Protein AF-A0A377BDL5-F1 (afdb_monomer)

Foldseek 3Di:
DVVLLVVLLVVLVVQVDAQRDDAAEDEADPVCPVVSQVVLVVLVVCQVPFADPDPPDDIRHNVRRYPDGYHYDHLVVDPVSVVVVVVVVVVVCVVVVHDPDDPPDPPPPPDPPCVVVVVVVVVVVVVPD

Mean predicted aligned error: 12.11 Å

Organism: Escherichia coli (NCBI:txid562)

Structure (mmCIF, N/CA/C/O backbone):
data_AF-A0A377BDL5-F1
#
_entry.id   AF-A0A377BDL5-F1
#
loop_
_atom_site.group_PDB
_atom_site.id
_atom_site.type_symbol
_atom_site.label_atom_id
_atom_site.label_alt_id
_atom_site.label_comp_id
_atom_site.label_asym_id
_atom_site.label_entity_id
_atom_site.label_seq_id
_atom_site.pdbx_PDB_ins_code
_atom_site.Cartn_x
_atom_site.Cartn_y
_atom_site.Cartn_z
_atom_site.occupancy
_atom_site.B_iso_o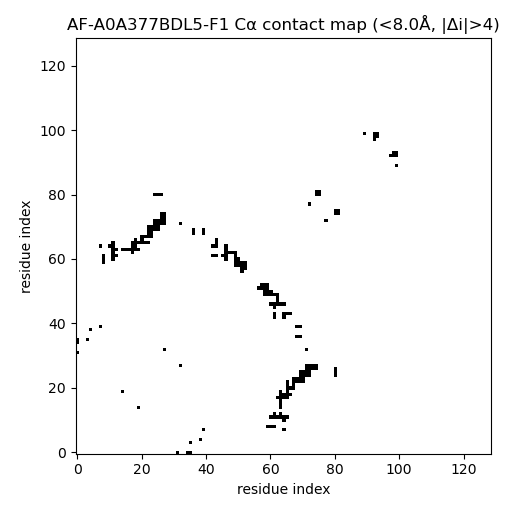r_equiv
_atom_site.auth_seq_id
_atom_site.auth_comp_id
_atom_site.auth_asym_id
_atom_site.auth_atom_id
_atom_site.pdbx_PDB_model_num
ATOM 1 N N . MET A 1 1 ? 7.887 1.797 9.365 1.00 63.81 1 MET A N 1
ATOM 2 C CA . MET A 1 1 ? 8.227 1.645 7.928 1.00 63.81 1 MET A CA 1
ATOM 3 C C . MET A 1 1 ? 8.586 0.227 7.494 1.00 63.81 1 MET A C 1
ATOM 5 O O . MET A 1 1 ? 8.199 -0.142 6.395 1.00 63.81 1 MET A O 1
ATOM 9 N N . VAL A 1 2 ? 9.211 -0.602 8.342 1.00 73.25 2 VAL A N 1
ATOM 10 C CA . VAL A 1 2 ? 9.553 -2.009 8.023 1.00 73.25 2 VAL A CA 1
ATOM 11 C C . VAL A 1 2 ? 8.362 -2.848 7.527 1.00 73.25 2 VAL A C 1
ATOM 13 O O . VAL A 1 2 ? 8.558 -3.737 6.713 1.00 73.25 2 VAL A O 1
ATOM 16 N N . GLY A 1 3 ? 7.124 -2.561 7.945 1.00 84.38 3 GLY A N 1
ATOM 17 C CA . GLY A 1 3 ? 5.932 -3.251 7.428 1.00 84.38 3 GLY A CA 1
ATOM 18 C C . GLY A 1 3 ? 5.570 -2.896 5.977 1.00 84.38 3 GLY A C 1
ATOM 19 O O . GLY A 1 3 ? 5.158 -3.762 5.211 1.00 84.38 3 GLY A O 1
ATOM 20 N N . PHE A 1 4 ? 5.757 -1.636 5.569 1.00 89.00 4 PHE A N 1
ATOM 21 C CA . PHE A 1 4 ? 5.267 -1.134 4.279 1.00 89.00 4 PHE A CA 1
ATOM 22 C C . PHE A 1 4 ? 6.036 -1.720 3.085 1.00 89.00 4 PHE A C 1
ATOM 24 O O . PHE A 1 4 ? 5.435 -2.044 2.064 1.00 89.00 4 PHE A O 1
ATOM 31 N N . GLN A 1 5 ? 7.337 -1.980 3.240 1.00 89.31 5 GLN A N 1
ATOM 32 C CA . GLN A 1 5 ? 8.129 -2.704 2.234 1.00 89.31 5 GLN A CA 1
ATOM 33 C C . GLN A 1 5 ? 7.571 -4.104 1.921 1.00 89.31 5 GLN A C 1
ATOM 35 O O . GLN A 1 5 ? 7.590 -4.528 0.767 1.00 89.31 5 GLN A O 1
ATOM 40 N N . PHE A 1 6 ? 7.037 -4.821 2.919 1.00 90.38 6 PHE A N 1
ATOM 41 C CA . PHE A 1 6 ? 6.432 -6.137 2.699 1.00 90.38 6 PHE A CA 1
ATOM 42 C C . PHE A 1 6 ? 5.106 -6.023 1.948 1.00 90.38 6 PHE A C 1
ATOM 44 O O . PHE A 1 6 ? 4.816 -6.866 1.101 1.00 90.38 6 PHE A O 1
ATOM 51 N N . VAL A 1 7 ? 4.334 -4.960 2.200 1.00 91.31 7 VAL A N 1
ATOM 52 C CA . VAL A 1 7 ? 3.103 -4.665 1.453 1.00 91.31 7 VAL A CA 1
ATOM 53 C C . VAL A 1 7 ? 3.423 -4.420 -0.019 1.00 91.31 7 VAL A C 1
ATOM 55 O O . VAL A 1 7 ? 2.845 -5.086 -0.876 1.00 91.31 7 VAL A O 1
ATOM 58 N N . LEU A 1 8 ? 4.381 -3.538 -0.316 1.00 91.75 8 LEU A N 1
ATOM 59 C CA . LEU A 1 8 ? 4.790 -3.229 -1.689 1.00 91.75 8 LEU A CA 1
ATOM 60 C C . LEU A 1 8 ? 5.305 -4.467 -2.437 1.00 91.75 8 LEU A C 1
ATOM 62 O O . LEU A 1 8 ? 4.885 -4.728 -3.564 1.00 91.75 8 LEU A O 1
ATOM 66 N N . ARG A 1 9 ? 6.142 -5.288 -1.791 1.00 89.69 9 ARG A N 1
ATOM 67 C CA . ARG A 1 9 ? 6.601 -6.570 -2.356 1.00 89.69 9 ARG A CA 1
ATOM 68 C C . ARG A 1 9 ? 5.444 -7.539 -2.604 1.00 89.69 9 ARG A C 1
ATOM 70 O O . ARG A 1 9 ? 5.385 -8.174 -3.652 1.00 89.69 9 ARG A O 1
ATOM 77 N N . GLY A 1 10 ? 4.499 -7.627 -1.669 1.00 91.19 10 GLY A N 1
ATOM 78 C CA . GLY A 1 10 ? 3.298 -8.445 -1.829 1.00 91.19 10 GLY A CA 1
ATOM 79 C C . GLY A 1 10 ? 2.413 -7.982 -2.989 1.00 91.19 10 GLY A C 1
ATOM 80 O O . GLY A 1 10 ? 1.846 -8.814 -3.693 1.00 91.19 10 GLY A O 1
ATOM 81 N N . ILE A 1 11 ? 2.315 -6.669 -3.221 1.00 92.19 11 ILE A N 1
ATOM 82 C CA . ILE A 1 11 ? 1.628 -6.100 -4.389 1.00 92.19 11 ILE A CA 1
ATOM 83 C C . ILE A 1 11 ? 2.350 -6.510 -5.678 1.00 92.19 11 ILE A C 1
ATOM 85 O O . ILE A 1 11 ? 1.710 -7.078 -6.557 1.00 92.19 11 ILE A O 1
ATOM 89 N N . CYS A 1 12 ? 3.670 -6.318 -5.767 1.00 91.56 12 CYS A N 1
ATOM 90 C CA . CYS A 1 12 ? 4.462 -6.705 -6.944 1.00 91.56 12 CYS A CA 1
ATOM 91 C C . CYS A 1 12 ? 4.299 -8.198 -7.283 1.00 91.56 12 CYS A C 1
ATOM 93 O O . CYS A 1 12 ? 4.081 -8.562 -8.440 1.00 91.56 12 CYS A O 1
ATOM 95 N N . SER A 1 13 ? 4.337 -9.061 -6.263 1.00 9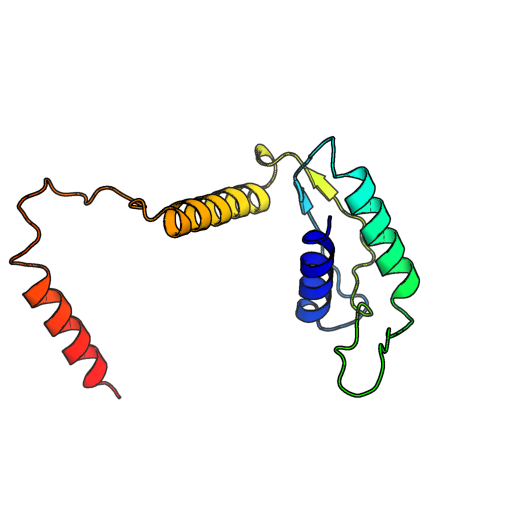0.06 13 SER A N 1
ATOM 96 C CA . SER A 1 13 ? 4.128 -10.505 -6.417 1.00 90.06 13 SER A CA 1
ATOM 97 C C . SER A 1 13 ? 2.725 -10.841 -6.939 1.00 90.06 13 SER A C 1
ATOM 99 O O . SER A 1 13 ? 2.592 -11.688 -7.817 1.00 90.06 13 SER A O 1
ATOM 101 N N . ARG A 1 14 ? 1.679 -10.152 -6.457 1.00 91.69 14 ARG A N 1
ATOM 102 C CA . ARG A 1 14 ? 0.291 -10.366 -6.904 1.00 91.69 14 ARG A CA 1
ATOM 103 C C . ARG A 1 14 ? -0.005 -9.813 -8.296 1.00 91.69 14 ARG A C 1
ATOM 105 O O . ARG A 1 14 ? -0.849 -10.370 -8.990 1.00 91.69 14 ARG A O 1
ATOM 112 N N . LEU A 1 15 ? 0.651 -8.730 -8.709 1.00 92.06 15 LEU A N 1
ATOM 113 C CA . LEU A 1 15 ? 0.442 -8.158 -10.042 1.00 92.06 15 LEU A CA 1
ATOM 114 C C . LEU A 1 15 ? 0.940 -9.092 -11.145 1.00 92.06 15 LEU A C 1
ATOM 116 O O . LEU A 1 15 ? 0.282 -9.202 -12.185 1.00 92.06 15 LEU A O 1
ATOM 120 N N . GLY A 1 16 ? 2.057 -9.783 -10.893 1.00 85.69 16 GLY A N 1
ATOM 121 C CA . GLY A 1 16 ? 2.564 -10.890 -11.708 1.00 85.69 16 GLY A CA 1
ATOM 122 C C . GLY A 1 16 ? 3.054 -10.518 -13.111 1.00 85.69 16 GLY A C 1
ATOM 123 O O . GLY A 1 16 ? 3.491 -11.400 -13.842 1.00 85.69 16 GLY A O 1
ATOM 124 N N . ALA A 1 17 ? 2.980 -9.244 -13.501 1.00 84.81 17 ALA A N 1
ATOM 125 C CA . ALA A 1 17 ? 3.475 -8.749 -14.777 1.00 84.81 17 ALA A CA 1
ATOM 126 C C . ALA A 1 17 ? 3.901 -7.275 -14.670 1.00 84.81 17 ALA A C 1
ATOM 128 O O . ALA A 1 17 ? 3.239 -6.499 -13.964 1.00 84.81 17 ALA A O 1
ATOM 129 N N . PRO A 1 18 ? 4.956 -6.869 -15.400 1.00 76.62 18 PRO A N 1
ATOM 130 C CA . PRO A 1 18 ? 5.382 -5.480 -15.450 1.00 76.62 18 PRO A CA 1
ATOM 131 C C . PRO A 1 18 ? 4.309 -4.620 -16.127 1.00 76.62 18 PRO A C 1
ATOM 133 O O . PRO A 1 18 ? 3.573 -5.082 -17.000 1.00 76.62 18 PRO A O 1
ATOM 136 N N . ASN A 1 19 ? 4.223 -3.349 -15.728 1.00 77.06 19 ASN A N 1
ATOM 137 C CA . ASN A 1 19 ? 3.293 -2.350 -16.275 1.00 77.06 19 ASN A CA 1
ATOM 138 C C . ASN A 1 19 ? 1.796 -2.643 -16.070 1.00 77.06 19 ASN A C 1
ATOM 140 O O . ASN A 1 19 ? 0.947 -1.972 -16.664 1.00 77.06 19 ASN A O 1
ATOM 144 N N . ARG A 1 20 ? 1.435 -3.606 -15.213 1.00 87.31 20 ARG A N 1
ATOM 145 C CA . ARG A 1 20 ? 0.037 -3.789 -14.822 1.00 87.31 20 ARG A CA 1
ATOM 146 C C . ARG A 1 20 ? -0.423 -2.590 -13.997 1.00 87.31 20 ARG A C 1
ATOM 148 O O . ARG A 1 20 ? 0.192 -2.246 -12.990 1.00 87.31 20 ARG A O 1
ATOM 155 N N . LYS A 1 21 ? -1.513 -1.960 -14.432 1.00 87.38 21 LYS A N 1
ATOM 156 C CA . LYS A 1 21 ? -2.101 -0.820 -13.726 1.00 87.38 21 LYS A CA 1
ATOM 157 C C . LYS A 1 21 ? -2.686 -1.268 -12.393 1.00 87.38 21 LYS A C 1
ATOM 159 O O . LYS A 1 21 ? -3.438 -2.241 -12.345 1.00 87.38 21 LYS A O 1
ATOM 164 N N . ALA A 1 22 ? -2.334 -0.548 -11.337 1.00 89.75 22 ALA A N 1
ATOM 165 C CA . ALA A 1 22 ? -2.891 -0.726 -10.010 1.00 89.75 22 ALA A CA 1
ATOM 166 C C . ALA A 1 22 ? -2.805 0.591 -9.247 1.00 89.75 22 ALA A C 1
ATOM 168 O O . ALA A 1 22 ? -1.735 1.196 -9.183 1.00 89.75 22 ALA A O 1
ATOM 169 N N . ASP A 1 23 ? -3.919 0.977 -8.637 1.00 91.69 23 ASP A N 1
ATOM 170 C CA . ASP A 1 23 ? -3.982 2.132 -7.754 1.00 91.69 23 ASP A CA 1
ATOM 171 C C . ASP A 1 23 ? -3.735 1.671 -6.320 1.00 91.69 23 ASP A C 1
ATOM 173 O O . ASP A 1 23 ? -4.425 0.790 -5.800 1.00 91.69 23 ASP A O 1
ATOM 177 N N . ILE A 1 24 ? -2.731 2.260 -5.673 1.00 92.75 24 ILE A N 1
ATOM 178 C CA . ILE A 1 24 ? -2.405 1.962 -4.279 1.00 92.75 24 ILE A CA 1
ATOM 179 C C . ILE A 1 24 ? -2.926 3.111 -3.421 1.00 92.75 24 ILE A C 1
ATOM 181 O O . ILE A 1 24 ? -2.308 4.175 -3.338 1.00 92.75 24 ILE A O 1
ATOM 185 N N . VAL A 1 25 ? -4.070 2.880 -2.778 1.00 93.81 25 VAL A N 1
ATOM 186 C CA . VAL A 1 25 ? -4.654 3.818 -1.816 1.00 93.81 25 VAL A CA 1
ATOM 187 C C . VAL A 1 25 ? -4.093 3.534 -0.427 1.00 93.81 25 VAL A C 1
ATOM 189 O O . VAL A 1 25 ? -4.138 2.401 0.053 1.00 93.81 25 VAL A O 1
ATOM 192 N N . VAL A 1 26 ? -3.559 4.566 0.217 1.00 92.38 26 VAL A N 1
ATOM 193 C CA . VAL A 1 26 ? -2.968 4.501 1.556 1.00 92.38 26 VAL A CA 1
ATOM 194 C C . VAL A 1 26 ? -3.718 5.456 2.477 1.00 92.38 26 VAL A C 1
ATOM 196 O O . VAL A 1 26 ? -4.099 6.552 2.060 1.00 92.38 26 VAL A O 1
ATOM 199 N N . ASP A 1 27 ? -3.925 5.039 3.725 1.00 90.81 27 ASP A N 1
ATOM 200 C CA . ASP A 1 27 ? -4.537 5.890 4.744 1.00 90.81 27 ASP A CA 1
ATOM 201 C C . ASP A 1 27 ? -3.727 7.176 4.963 1.00 90.81 27 ASP A C 1
ATOM 203 O O . ASP A 1 27 ? -2.496 7.207 4.864 1.00 90.81 27 ASP A O 1
ATOM 207 N N . GLN A 1 28 ? -4.430 8.271 5.230 1.00 89.00 28 GLN A N 1
ATOM 208 C CA . GLN A 1 28 ? -3.822 9.578 5.386 1.00 89.00 28 GLN A CA 1
ATOM 209 C C . GLN A 1 28 ? -3.267 9.752 6.803 1.00 89.00 28 GLN A C 1
ATOM 211 O O . GLN A 1 28 ? -3.976 10.168 7.715 1.00 89.00 28 GLN A O 1
ATOM 216 N N . GLN A 1 29 ? -1.964 9.513 6.970 1.00 84.25 29 GLN A N 1
ATOM 217 C CA . GLN A 1 29 ? -1.266 9.625 8.250 1.00 84.25 29 GLN A CA 1
ATOM 218 C C . GLN A 1 29 ? -0.123 10.645 8.177 1.00 84.25 29 GLN A C 1
ATOM 220 O O . GLN A 1 29 ? 0.904 10.440 7.531 1.00 84.25 29 GLN A O 1
ATOM 225 N N . SER A 1 30 ? -0.264 11.760 8.895 1.00 80.44 30 SER A N 1
ATOM 226 C CA . SER A 1 30 ? 0.684 12.887 8.838 1.00 80.44 30 SER A CA 1
ATOM 227 C C . SER A 1 30 ? 2.141 12.503 9.125 1.00 80.44 30 SER A C 1
ATOM 229 O O . SER A 1 30 ? 3.049 13.103 8.558 1.00 80.44 30 SER A O 1
ATOM 231 N N . GLN A 1 31 ? 2.375 11.485 9.958 1.00 86.00 31 GLN A N 1
ATOM 232 C CA . GLN A 1 31 ? 3.718 11.063 10.361 1.00 86.00 31 GLN A CA 1
ATOM 233 C C . GLN A 1 31 ? 4.407 10.111 9.367 1.00 86.00 31 GLN A C 1
ATOM 235 O O . GLN A 1 31 ? 5.634 10.052 9.342 1.00 86.00 31 GLN A O 1
ATOM 240 N N . PHE A 1 32 ? 3.656 9.356 8.556 1.00 87.94 32 PHE A N 1
ATOM 241 C CA . PHE A 1 32 ? 4.214 8.252 7.758 1.00 87.94 32 PHE A CA 1
ATOM 242 C C . PHE A 1 32 ? 4.120 8.452 6.247 1.00 87.94 32 PHE A C 1
ATOM 244 O O . PHE A 1 32 ? 4.915 7.856 5.516 1.00 87.94 32 PHE A O 1
ATOM 251 N N . ASN A 1 33 ? 3.212 9.307 5.773 1.00 90.94 33 ASN A N 1
ATOM 252 C CA . ASN A 1 33 ? 2.940 9.462 4.344 1.00 90.94 33 ASN A CA 1
ATOM 253 C C . ASN A 1 33 ? 4.176 9.873 3.532 1.00 90.94 33 ASN A C 1
ATOM 255 O O . ASN A 1 33 ? 4.378 9.365 2.429 1.00 90.94 33 ASN A O 1
ATOM 259 N N . THR A 1 34 ? 5.017 10.763 4.073 1.00 92.50 34 THR A N 1
ATOM 260 C CA . THR A 1 34 ? 6.254 11.199 3.405 1.00 92.50 34 THR A CA 1
ATOM 261 C C . THR A 1 34 ? 7.198 10.022 3.192 1.00 92.50 34 THR A C 1
ATOM 263 O O . THR A 1 34 ? 7.558 9.724 2.057 1.00 92.50 34 THR A O 1
ATOM 266 N N . THR A 1 35 ? 7.514 9.272 4.249 1.00 91.88 35 THR A N 1
ATOM 267 C CA . THR A 1 35 ? 8.430 8.130 4.144 1.00 91.88 35 THR A CA 1
ATOM 268 C C . THR A 1 35 ? 7.850 6.985 3.307 1.00 91.88 35 THR A C 1
ATOM 270 O O . THR A 1 35 ? 8.590 6.305 2.603 1.00 91.88 35 THR A O 1
ATOM 273 N N . GLN A 1 36 ? 6.529 6.768 3.329 1.00 92.81 36 GLN A N 1
ATOM 274 C CA . GLN A 1 36 ? 5.872 5.792 2.445 1.00 92.81 36 GLN A CA 1
ATOM 275 C C . GLN A 1 36 ? 6.029 6.166 0.973 1.00 92.81 36 GLN A C 1
ATOM 277 O O . GLN A 1 36 ? 6.312 5.299 0.145 1.00 92.81 36 GLN A O 1
ATOM 282 N N . ARG A 1 37 ? 5.866 7.454 0.654 1.00 94.44 37 ARG A N 1
ATOM 283 C CA . ARG A 1 37 ? 6.063 7.973 -0.698 1.00 94.44 37 ARG A CA 1
ATOM 284 C C . ARG A 1 37 ? 7.507 7.793 -1.140 1.00 94.44 37 ARG A C 1
ATOM 286 O O . ARG A 1 37 ? 7.735 7.178 -2.171 1.00 94.44 37 ARG A O 1
ATOM 293 N N . GLU A 1 38 ? 8.461 8.248 -0.335 1.00 94.25 38 GLU A N 1
ATOM 294 C CA . GLU A 1 38 ? 9.893 8.116 -0.626 1.00 94.25 38 GLU A CA 1
ATOM 295 C C . GLU A 1 38 ? 10.303 6.656 -0.842 1.00 94.25 38 GLU A C 1
ATOM 297 O O . GLU A 1 38 ? 10.993 6.347 -1.811 1.00 94.25 38 GLU A O 1
ATOM 302 N N . LEU A 1 39 ? 9.826 5.736 0.004 1.00 93.25 39 LEU A N 1
ATOM 303 C CA . LEU A 1 39 ? 10.124 4.311 -0.143 1.00 93.25 39 LEU A CA 1
ATOM 304 C C . LEU A 1 39 ? 9.550 3.731 -1.442 1.00 93.25 39 LEU A C 1
ATOM 306 O O . LEU A 1 39 ? 10.215 2.937 -2.108 1.00 93.25 39 LEU A O 1
ATOM 310 N N . ARG A 1 40 ? 8.323 4.118 -1.811 1.00 93.44 40 ARG A N 1
ATOM 311 C CA . ARG A 1 40 ? 7.722 3.710 -3.086 1.00 93.44 40 ARG A CA 1
ATOM 312 C C . ARG A 1 40 ? 8.523 4.246 -4.268 1.00 93.44 40 ARG A C 1
ATOM 314 O O . ARG A 1 40 ? 8.776 3.475 -5.188 1.00 93.44 40 ARG A O 1
ATOM 321 N N . GLU A 1 41 ? 8.918 5.520 -4.250 1.00 94.38 41 GLU A N 1
ATOM 322 C CA . GLU A 1 41 ? 9.724 6.110 -5.328 1.00 94.38 41 GLU A CA 1
ATOM 323 C C . GLU A 1 41 ? 11.061 5.390 -5.469 1.00 94.38 41 GLU A C 1
ATOM 325 O O . GLU A 1 41 ? 11.439 5.005 -6.574 1.00 94.38 41 GLU A O 1
ATOM 330 N N . PHE A 1 42 ? 11.730 5.124 -4.346 1.00 92.44 42 PHE A N 1
ATOM 331 C CA . PHE A 1 42 ? 12.971 4.363 -4.327 1.00 92.44 42 PHE A CA 1
ATOM 332 C C . PHE A 1 42 ? 12.797 2.993 -4.995 1.00 92.44 42 PHE A C 1
ATOM 334 O O . PHE A 1 42 ? 13.543 2.652 -5.910 1.00 92.44 42 PHE A O 1
ATOM 341 N N . TYR A 1 43 ? 11.772 2.227 -4.608 1.00 91.31 43 TYR A N 1
ATOM 342 C CA . TYR A 1 43 ? 11.491 0.923 -5.214 1.00 91.31 43 TYR A CA 1
ATOM 343 C C . TYR A 1 43 ? 11.086 0.997 -6.686 1.00 91.31 43 TYR A C 1
ATOM 345 O O . TYR A 1 43 ? 11.465 0.125 -7.465 1.00 91.31 43 TYR A O 1
ATOM 353 N N . TYR A 1 44 ? 10.351 2.032 -7.089 1.00 91.94 44 TYR A N 1
ATOM 354 C CA . TYR A 1 44 ? 10.018 2.240 -8.492 1.00 91.94 44 TYR A CA 1
ATOM 355 C C . TYR A 1 44 ? 11.267 2.527 -9.334 1.00 91.94 44 TYR A C 1
ATOM 357 O O . TYR A 1 44 ? 11.384 1.995 -10.437 1.00 91.94 44 TYR A O 1
ATOM 365 N N . GLN A 1 45 ? 12.216 3.315 -8.821 1.00 91.25 45 GLN A N 1
ATOM 366 C CA . GLN A 1 45 ? 13.469 3.639 -9.512 1.00 91.25 45 GLN A CA 1
ATOM 367 C C . GLN A 1 45 ? 14.368 2.416 -9.716 1.00 91.25 45 GLN A C 1
ATOM 369 O O . GLN A 1 45 ? 14.999 2.292 -10.760 1.00 91.25 45 GLN A O 1
ATOM 374 N N . ILE A 1 46 ? 14.399 1.493 -8.754 1.00 88.88 46 ILE A N 1
ATOM 375 C CA . ILE A 1 46 ? 15.267 0.306 -8.808 1.00 88.88 46 ILE A CA 1
ATOM 376 C C . ILE A 1 46 ? 14.602 -0.924 -9.448 1.00 88.88 46 ILE A C 1
ATOM 378 O O . ILE A 1 46 ? 15.202 -1.996 -9.449 1.00 88.88 46 ILE A O 1
ATOM 382 N N . ARG A 1 47 ? 13.373 -0.814 -9.977 1.00 88.62 47 ARG A N 1
ATOM 383 C CA . ARG A 1 47 ? 12.563 -1.969 -10.429 1.00 88.62 47 ARG A CA 1
ATOM 384 C C . ARG A 1 47 ? 13.188 -2.804 -11.552 1.00 88.62 47 ARG A C 1
ATOM 386 O O . ARG A 1 47 ? 12.843 -3.971 -11.716 1.00 88.62 47 ARG A O 1
ATOM 393 N N . GLU A 1 48 ? 14.097 -2.212 -12.317 1.00 85.38 48 GLU A N 1
ATOM 394 C CA . GLU A 1 48 ? 14.801 -2.872 -13.425 1.00 85.38 48 GLU A CA 1
ATOM 395 C C . GLU A 1 48 ? 16.023 -3.681 -12.956 1.00 85.38 48 GLU A C 1
ATOM 397 O O . GLU A 1 48 ? 16.650 -4.377 -13.750 1.00 85.38 48 GLU A O 1
ATOM 402 N N . MET A 1 49 ? 16.351 -3.627 -11.661 1.00 82.31 49 MET A N 1
ATOM 403 C CA . MET A 1 49 ? 17.463 -4.356 -11.062 1.00 82.31 49 MET A CA 1
ATOM 404 C C . MET A 1 49 ? 16.943 -5.413 -10.079 1.00 82.31 49 MET A C 1
ATOM 406 O O . MET A 1 49 ? 16.475 -5.049 -9.000 1.00 82.31 49 MET A O 1
ATOM 410 N N . PRO A 1 50 ? 17.043 -6.719 -10.382 1.00 71.56 50 PRO A N 1
ATOM 411 C CA . PRO A 1 50 ? 16.747 -7.755 -9.400 1.00 71.56 50 PRO A CA 1
ATOM 412 C C . PRO A 1 50 ? 17.833 -7.778 -8.315 1.00 71.56 50 PRO A C 1
ATOM 414 O O . PRO A 1 50 ? 19.014 -7.998 -8.596 1.00 71.56 50 PRO A O 1
ATOM 417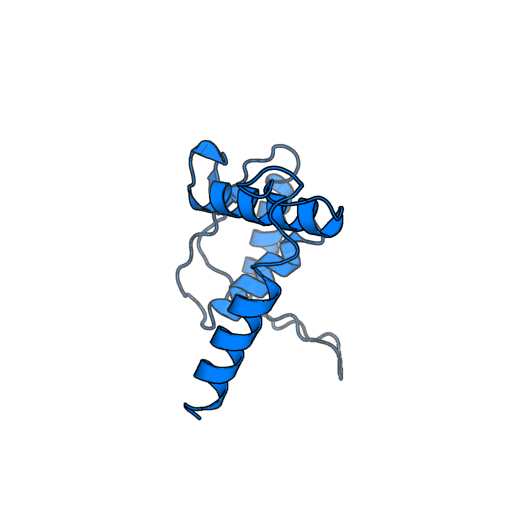 N N . TRP A 1 51 ? 17.444 -7.560 -7.056 1.00 75.94 51 TRP A N 1
ATOM 418 C CA . TRP A 1 51 ? 18.384 -7.513 -5.932 1.00 75.94 51 TRP A CA 1
ATOM 419 C C . TRP A 1 51 ? 18.645 -8.922 -5.403 1.00 75.94 51 TRP A C 1
ATOM 421 O O . TRP A 1 51 ? 17.877 -9.475 -4.610 1.00 75.94 51 TRP A O 1
ATOM 431 N N . VAL A 1 52 ? 19.749 -9.508 -5.867 1.00 80.94 52 VAL A N 1
ATOM 432 C CA . VAL A 1 52 ? 20.224 -10.827 -5.442 1.00 80.94 52 VAL A CA 1
ATOM 433 C C . VAL A 1 52 ? 21.137 -10.663 -4.229 1.00 80.94 52 VAL A C 1
ATOM 435 O O . VAL A 1 52 ? 22.201 -10.059 -4.315 1.00 80.94 52 VAL A O 1
ATOM 438 N N . HIS A 1 53 ? 20.727 -11.211 -3.085 1.00 78.19 53 HIS A N 1
ATOM 439 C CA . HIS A 1 53 ? 21.479 -11.101 -1.828 1.00 78.19 53 HIS A CA 1
ATOM 440 C C . HIS A 1 53 ? 22.544 -12.197 -1.639 1.00 78.19 53 HIS A C 1
ATOM 442 O O . HIS A 1 53 ? 23.270 -12.178 -0.650 1.00 78.19 53 HIS A O 1
ATOM 448 N N . GLY A 1 54 ? 22.655 -13.135 -2.585 1.00 77.69 54 GLY A N 1
ATOM 449 C CA . GLY A 1 54 ? 23.608 -14.246 -2.562 1.00 77.69 54 GLY A CA 1
ATOM 450 C C . GLY A 1 54 ? 22.929 -15.621 -2.624 1.00 77.69 54 GLY A C 1
ATOM 451 O O . GLY A 1 54 ? 21.698 -15.705 -2.656 1.00 77.69 54 GLY A O 1
ATOM 452 N N . PRO A 1 55 ? 23.711 -16.715 -2.666 1.00 82.50 55 PRO A N 1
ATOM 453 C CA . PRO A 1 55 ? 23.183 -18.072 -2.792 1.00 82.50 55 PRO A CA 1
ATOM 454 C C . PRO A 1 55 ? 22.255 -18.442 -1.626 1.00 82.50 55 PRO A C 1
ATOM 456 O O . PRO A 1 55 ? 22.621 -18.292 -0.464 1.00 82.50 55 PRO A O 1
ATOM 459 N N . GLY A 1 56 ? 21.054 -18.942 -1.935 1.00 80.62 56 GLY A N 1
ATOM 460 C CA . GLY A 1 56 ? 20.079 -19.411 -0.940 1.00 80.62 56 GLY A CA 1
ATOM 461 C C . GLY A 1 56 ? 19.298 -18.316 -0.201 1.00 80.62 56 GLY A C 1
ATOM 462 O O . GLY A 1 56 ? 18.421 -18.644 0.596 1.00 80.62 56 GLY A O 1
ATOM 463 N N . LEU A 1 57 ? 19.567 -17.033 -0.464 1.00 79.94 57 LEU A N 1
ATOM 464 C CA . LEU A 1 57 ? 18.814 -15.924 0.121 1.00 79.94 57 LEU A CA 1
ATOM 465 C C . LEU A 1 57 ? 17.658 -15.487 -0.793 1.00 79.94 57 LEU A C 1
ATOM 467 O O . LEU A 1 57 ? 17.786 -15.554 -2.018 1.00 79.94 57 LEU A O 1
ATOM 471 N N . PRO A 1 58 ? 16.527 -15.020 -0.228 1.00 76.50 58 PRO A N 1
ATOM 472 C CA . PRO A 1 58 ? 15.409 -14.530 -1.025 1.00 76.50 58 PRO A CA 1
ATOM 473 C C . 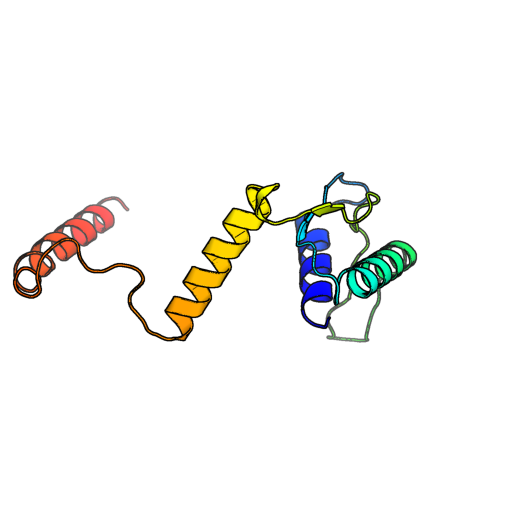PRO A 1 58 ? 15.850 -13.390 -1.943 1.00 76.50 58 PRO A C 1
ATOM 475 O O . PRO A 1 58 ? 16.494 -12.448 -1.488 1.00 76.50 58 PRO A O 1
ATOM 478 N N . VAL A 1 59 ? 15.468 -13.443 -3.215 1.00 81.50 59 VAL A N 1
ATOM 479 C CA . VAL A 1 59 ? 15.667 -12.326 -4.145 1.00 81.50 59 VAL A CA 1
ATOM 480 C C . VAL A 1 59 ? 14.594 -11.275 -3.872 1.00 81.50 59 VAL A C 1
ATOM 482 O O . VAL A 1 59 ? 13.407 -11.601 -3.760 1.00 81.50 59 VAL A O 1
ATOM 485 N N . MET A 1 60 ? 14.995 -10.010 -3.745 1.00 81.25 60 MET A N 1
ATOM 486 C CA . MET A 1 60 ? 14.033 -8.913 -3.733 1.00 81.25 60 MET A CA 1
ATOM 487 C C . MET A 1 60 ? 13.703 -8.547 -5.181 1.00 81.25 60 MET A C 1
ATOM 489 O O . MET A 1 60 ? 14.447 -7.828 -5.845 1.00 81.25 60 MET A O 1
ATOM 493 N N . ASP A 1 61 ? 12.571 -9.070 -5.648 1.00 84.88 61 ASP A N 1
ATOM 494 C CA . ASP A 1 61 ? 11.977 -8.728 -6.936 1.00 84.88 61 ASP A CA 1
ATOM 495 C C . ASP A 1 61 ? 10.856 -7.694 -6.746 1.00 84.88 61 ASP A C 1
ATOM 497 O O . ASP A 1 61 ? 9.870 -7.925 -6.036 1.00 84.88 61 ASP A O 1
ATOM 501 N N . VAL A 1 62 ? 11.043 -6.532 -7.368 1.00 89.19 62 VAL A N 1
ATOM 502 C CA . VAL A 1 62 ? 10.081 -5.425 -7.426 1.00 89.19 62 VAL A CA 1
ATOM 503 C C . VAL A 1 62 ? 9.840 -4.967 -8.870 1.00 89.19 62 VAL A C 1
ATOM 505 O O . VAL A 1 62 ? 9.335 -3.869 -9.093 1.00 89.19 62 VAL A O 1
ATOM 508 N N . THR A 1 63 ? 10.146 -5.807 -9.867 1.00 90.94 63 THR A N 1
ATOM 509 C CA . THR A 1 63 ? 9.986 -5.489 -11.298 1.00 90.94 63 THR A CA 1
ATOM 510 C C . THR A 1 63 ? 8.545 -5.145 -11.677 1.00 90.94 63 THR A C 1
ATOM 512 O O . THR A 1 63 ? 8.306 -4.335 -12.571 1.00 90.94 63 THR A O 1
ATOM 515 N N . ASN A 1 64 ? 7.574 -5.673 -10.931 1.00 91.62 64 ASN A N 1
ATOM 516 C CA . ASN A 1 64 ? 6.148 -5.414 -11.134 1.00 91.62 64 ASN A CA 1
ATOM 517 C C . ASN A 1 64 ? 5.612 -4.202 -10.345 1.00 91.62 64 ASN A C 1
ATOM 519 O O . ASN A 1 64 ? 4.403 -4.109 -10.134 1.00 91.62 64 ASN A O 1
ATOM 523 N N . MET A 1 65 ? 6.470 -3.295 -9.865 1.00 91.94 65 MET A N 1
ATOM 524 C CA . MET A 1 65 ? 6.017 -2.095 -9.154 1.00 91.94 65 MET A CA 1
ATOM 525 C C . MET A 1 65 ? 5.140 -1.211 -10.065 1.00 91.94 65 MET A C 1
ATOM 527 O O . MET A 1 65 ? 5.592 -0.829 -11.148 1.00 91.94 65 MET A O 1
ATOM 531 N N . PRO A 1 66 ? 3.921 -0.824 -9.639 1.00 91.44 66 PRO A N 1
ATOM 532 C CA . PRO A 1 66 ? 3.064 0.076 -10.408 1.00 91.44 66 PRO A CA 1
ATOM 533 C C . PRO A 1 66 ? 3.695 1.443 -10.665 1.00 91.44 66 PRO A C 1
ATOM 535 O O . PRO A 1 66 ? 4.289 2.049 -9.768 1.00 91.44 66 PRO A O 1
ATOM 538 N N . ALA A 1 67 ? 3.487 1.958 -11.879 1.00 91.19 67 ALA A N 1
ATOM 539 C CA . ALA A 1 67 ? 3.918 3.296 -12.280 1.00 91.19 67 ALA A CA 1
ATOM 540 C C . ALA A 1 67 ? 3.092 4.419 -11.639 1.00 91.19 67 ALA A C 1
ATOM 542 O O . ALA A 1 67 ? 3.623 5.508 -11.416 1.00 91.19 67 ALA A O 1
ATOM 543 N N . GLU A 1 68 ? 1.839 4.144 -11.273 1.00 91.88 68 GLU A N 1
ATOM 544 C CA . GLU A 1 68 ? 0.975 5.123 -10.614 1.00 91.88 68 GLU A CA 1
ATOM 545 C C . GLU A 1 68 ? 1.450 5.411 -9.176 1.00 91.88 68 GLU A C 1
ATOM 547 O O . GLU A 1 68 ? 1.821 4.479 -8.447 1.00 91.88 68 GLU A O 1
ATOM 552 N N . PRO A 1 69 ? 1.491 6.689 -8.755 1.00 92.25 69 PRO A N 1
ATOM 553 C CA . PRO A 1 69 ? 1.931 7.073 -7.420 1.00 92.25 69 PRO A CA 1
ATOM 554 C C . PRO A 1 69 ? 0.940 6.635 -6.336 1.00 92.25 69 PRO A C 1
ATOM 556 O O . PRO A 1 69 ? -0.227 6.348 -6.596 1.00 92.25 69 PRO A O 1
ATOM 559 N N . LEU A 1 70 ? 1.402 6.628 -5.082 1.00 93.62 70 LEU A N 1
ATOM 560 C CA . LEU A 1 70 ? 0.523 6.382 -3.937 1.00 93.62 70 LEU A CA 1
ATOM 561 C C . LEU A 1 70 ? -0.536 7.483 -3.827 1.00 93.62 70 LEU A C 1
ATOM 563 O O . LEU A 1 70 ? -0.209 8.674 -3.816 1.00 93.62 70 LEU A O 1
ATOM 567 N N . VAL A 1 71 ? -1.790 7.076 -3.650 1.00 93.88 71 VAL A N 1
ATOM 568 C CA . VAL A 1 71 ? -2.908 7.989 -3.412 1.00 93.88 71 VAL A CA 1
ATOM 569 C C . VAL A 1 71 ? -3.234 7.975 -1.925 1.00 93.88 71 VAL A C 1
ATOM 571 O O . VAL A 1 71 ? -3.644 6.955 -1.378 1.00 93.88 71 VAL A O 1
ATOM 574 N N . PHE A 1 72 ? -3.061 9.113 -1.257 1.00 92.75 72 PHE A N 1
ATOM 575 C CA . PHE A 1 72 ? -3.372 9.237 0.165 1.00 92.75 72 PHE A CA 1
ATOM 576 C C . PHE A 1 72 ? -4.804 9.725 0.350 1.00 92.75 72 PHE A C 1
ATOM 578 O O . PHE A 1 72 ? -5.160 10.792 -0.152 1.00 92.75 72 PHE A O 1
ATOM 585 N N . GLN A 1 73 ? -5.613 8.960 1.077 1.00 92.69 73 GLN A N 1
ATOM 586 C CA . GLN A 1 73 ? -7.005 9.301 1.364 1.00 92.69 73 GLN A CA 1
ATOM 587 C C . GLN A 1 73 ? -7.324 9.048 2.831 1.00 92.69 73 GLN A C 1
ATOM 589 O O . GLN A 1 73 ? -6.764 8.153 3.450 1.00 92.69 73 GLN A O 1
ATOM 594 N N . SER A 1 74 ? -8.241 9.840 3.383 1.00 90.12 74 SER A N 1
ATOM 595 C CA . SER A 1 74 ? -8.817 9.548 4.696 1.00 90.12 74 SER A CA 1
ATOM 596 C C . SER A 1 74 ? -9.635 8.258 4.626 1.00 90.12 74 SER A C 1
ATOM 598 O O . SER A 1 74 ? -10.352 8.053 3.643 1.00 90.12 74 SER A O 1
ATOM 600 N N . GLY A 1 75 ? -9.571 7.433 5.677 1.00 83.38 75 GLY A N 1
ATOM 601 C CA . GLY A 1 75 ? -10.340 6.190 5.783 1.00 83.38 75 GLY A CA 1
ATOM 602 C C . GLY A 1 75 ? -11.818 6.331 5.401 1.00 83.38 75 GLY A C 1
ATOM 603 O O . GLY A 1 75 ? -12.308 5.559 4.588 1.00 83.38 75 GLY A O 1
ATOM 604 N N . THR A 1 76 ? -12.490 7.401 5.840 1.00 86.81 76 THR A N 1
ATOM 605 C CA . THR A 1 76 ? -13.928 7.649 5.578 1.00 86.81 76 THR A CA 1
ATOM 606 C C . THR A 1 76 ? -14.278 7.969 4.122 1.00 86.81 76 THR A C 1
ATOM 608 O O . THR A 1 76 ? -15.447 8.133 3.778 1.00 86.81 76 THR A O 1
ATOM 611 N N . LYS A 1 77 ? -13.273 8.122 3.254 1.00 90.50 77 LYS A N 1
ATOM 612 C CA . LYS A 1 77 ? -13.451 8.388 1.820 1.00 90.50 77 LYS A CA 1
ATOM 613 C C . LYS A 1 77 ? -13.130 7.174 0.949 1.00 9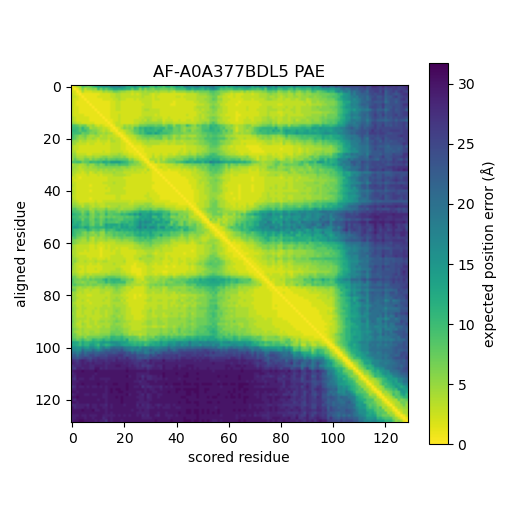0.50 77 LYS A C 1
ATOM 615 O O . LYS A 1 77 ? -13.248 7.267 -0.269 1.00 90.50 77 LYS A O 1
ATOM 620 N N . SER A 1 78 ? -12.736 6.048 1.547 1.00 92.88 78 SER A N 1
ATOM 621 C CA . SER A 1 78 ? -12.357 4.835 0.828 1.00 92.88 78 SER A CA 1
ATOM 622 C C . SER A 1 78 ? -12.922 3.599 1.518 1.00 92.88 78 SER A C 1
ATOM 624 O O . SER A 1 78 ? -12.417 3.170 2.551 1.00 92.88 78 SER A O 1
ATOM 626 N N . ALA A 1 79 ? -13.897 2.950 0.877 1.00 92.88 79 ALA A N 1
ATOM 627 C CA . ALA A 1 79 ? -14.446 1.675 1.347 1.00 92.88 79 ALA A CA 1
ATOM 628 C C . ALA A 1 79 ? -13.358 0.595 1.527 1.00 92.88 79 ALA A C 1
ATOM 630 O O . ALA A 1 79 ? -13.465 -0.273 2.390 1.00 92.88 79 ALA A O 1
ATOM 631 N N . GLY A 1 80 ? -12.283 0.659 0.730 1.00 91.94 80 GLY A N 1
ATOM 632 C CA . GLY A 1 80 ? -11.133 -0.231 0.879 1.00 91.94 80 GLY A CA 1
ATOM 633 C C . GLY A 1 80 ? -10.356 0.012 2.174 1.00 91.94 80 GLY A C 1
ATOM 634 O O . GLY A 1 80 ? -9.949 -0.951 2.817 1.00 91.94 80 GLY A O 1
ATOM 635 N N . LEU A 1 81 ? -10.176 1.275 2.580 1.00 93.44 81 LEU A N 1
ATOM 636 C CA . LEU A 1 81 ? -9.525 1.605 3.852 1.00 93.44 81 LEU A CA 1
ATOM 637 C C . LEU A 1 81 ? -10.414 1.232 5.045 1.00 93.44 81 LEU A C 1
ATOM 639 O O . LEU A 1 81 ? -9.918 0.631 5.992 1.00 93.44 81 LEU A O 1
ATOM 643 N N . GLU A 1 82 ? -11.726 1.465 4.959 1.00 93.62 82 GLU A N 1
ATOM 644 C CA . GLU A 1 82 ? -12.677 1.029 5.995 1.00 93.62 82 GLU A CA 1
ATOM 645 C C . GLU A 1 82 ? -12.667 -0.497 6.182 1.00 93.62 82 GLU A C 1
ATOM 647 O O . GLU A 1 82 ? -12.672 -0.999 7.308 1.00 93.62 82 GLU A O 1
ATOM 652 N N . LEU A 1 83 ? -12.594 -1.261 5.085 1.00 94.50 83 LEU A N 1
ATOM 653 C CA . LEU A 1 83 ? -12.475 -2.718 5.147 1.00 94.50 83 LEU A CA 1
ATOM 654 C C . LEU A 1 83 ? -11.177 -3.152 5.842 1.00 94.50 83 LEU A C 1
ATOM 656 O O . LEU A 1 83 ? -11.186 -4.096 6.637 1.00 94.50 83 LEU A O 1
ATOM 660 N N . VAL A 1 84 ? -10.0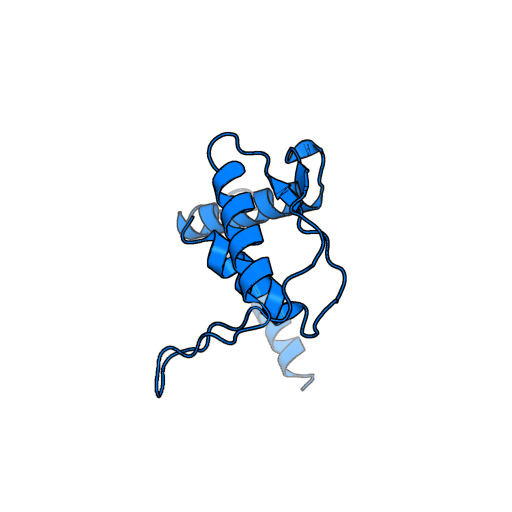64 -2.475 5.549 1.00 92.25 84 VAL A N 1
ATOM 661 C CA . VAL A 1 84 ? -8.773 -2.734 6.200 1.00 92.25 84 VAL A CA 1
ATOM 662 C C . VAL A 1 84 ? -8.861 -2.456 7.699 1.00 92.25 84 VAL A C 1
ATOM 664 O O . VAL A 1 84 ? -8.370 -3.271 8.478 1.00 92.25 84 VAL A O 1
ATOM 667 N N . ASP A 1 85 ? -9.536 -1.389 8.123 1.00 91.44 85 ASP A N 1
ATOM 668 C CA . ASP A 1 85 ? -9.729 -1.085 9.545 1.00 91.44 85 ASP A CA 1
ATOM 669 C C . ASP A 1 85 ? -10.529 -2.178 10.265 1.00 91.44 85 ASP A C 1
ATOM 671 O O . ASP A 1 85 ? -10.127 -2.635 11.339 1.00 91.44 85 ASP A O 1
ATOM 675 N N . ILE A 1 86 ? -11.614 -2.670 9.653 1.00 93.50 86 ILE A N 1
ATOM 676 C CA . ILE A 1 86 ? -12.392 -3.801 10.185 1.00 93.50 86 ILE A CA 1
ATOM 677 C C . ILE A 1 86 ? -11.513 -5.051 10.284 1.00 93.50 86 ILE A C 1
ATOM 679 O O . ILE A 1 86 ? -11.500 -5.723 11.317 1.00 93.50 86 ILE A O 1
ATOM 683 N N . TYR A 1 87 ? -10.751 -5.357 9.232 1.00 93.75 87 TYR A N 1
ATOM 684 C CA . TYR A 1 87 ? -9.852 -6.507 9.200 1.00 93.75 87 TYR A CA 1
ATOM 685 C C . TYR A 1 87 ? -8.814 -6.429 10.326 1.00 93.75 87 TYR A C 1
ATOM 687 O O . TYR A 1 87 ? -8.698 -7.349 11.137 1.00 93.75 87 TYR A O 1
ATOM 695 N N . LEU A 1 88 ? -8.100 -5.308 10.440 1.00 92.62 88 LEU A N 1
ATOM 696 C CA . LEU A 1 88 ? -7.095 -5.099 11.482 1.00 92.62 88 LEU A CA 1
ATOM 697 C C . LEU A 1 88 ? -7.710 -5.149 12.884 1.00 92.62 88 LEU A C 1
ATOM 699 O O . LEU A 1 88 ? -7.107 -5.719 13.798 1.00 92.62 88 LEU A O 1
ATOM 703 N N . TRP A 1 89 ? -8.919 -4.614 13.060 1.00 94.50 89 TRP A N 1
ATOM 704 C CA . TRP A 1 89 ? -9.645 -4.698 14.322 1.00 94.50 89 TRP A CA 1
ATOM 705 C C . TRP A 1 89 ? -9.978 -6.147 14.694 1.00 94.50 89 TRP A C 1
ATOM 707 O O . TRP A 1 89 ? -9.685 -6.553 15.817 1.00 94.50 89 TRP A O 1
ATOM 717 N N . ILE A 1 90 ? -10.509 -6.953 13.767 1.00 94.75 90 ILE A N 1
ATOM 718 C CA . ILE A 1 90 ? -10.803 -8.379 14.002 1.00 94.75 90 ILE A CA 1
ATOM 719 C C . ILE A 1 90 ? -9.534 -9.122 14.427 1.00 94.75 90 ILE A C 1
ATOM 721 O O . ILE A 1 90 ? -9.546 -9.839 15.428 1.00 94.75 90 ILE A O 1
ATOM 725 N N . PHE A 1 91 ? -8.424 -8.917 13.714 1.00 94.19 91 PHE A N 1
ATOM 726 C CA . PHE A 1 91 ? -7.150 -9.555 14.047 1.00 94.19 91 PHE A CA 1
ATOM 727 C C . PHE A 1 91 ? -6.639 -9.139 15.422 1.00 94.19 91 PHE A C 1
ATOM 729 O O . PHE A 1 91 ? -6.262 -9.996 16.218 1.00 94.19 91 PHE A O 1
ATOM 736 N N . LYS A 1 92 ? -6.689 -7.845 15.748 1.00 93.94 92 LYS A N 1
ATOM 737 C CA . LYS A 1 92 ? -6.338 -7.356 17.085 1.00 93.94 92 LYS A CA 1
ATOM 738 C C . LYS A 1 92 ? -7.194 -8.031 18.158 1.00 93.94 92 LYS A C 1
ATOM 740 O O . LYS A 1 92 ? -6.669 -8.526 19.149 1.00 93.94 92 LYS A O 1
ATOM 745 N N . ARG A 1 93 ? -8.510 -8.084 17.952 1.00 92.94 93 ARG A N 1
ATOM 746 C CA . ARG A 1 93 ? -9.472 -8.698 18.876 1.00 92.94 93 ARG A CA 1
ATOM 747 C C . ARG A 1 93 ? -9.196 -10.188 19.086 1.00 92.94 93 ARG A C 1
ATOM 749 O O . ARG A 1 93 ? -9.270 -10.640 20.228 1.00 92.94 93 ARG A O 1
ATOM 756 N N . PHE A 1 94 ? -8.863 -10.903 18.013 1.00 92.38 94 PHE A N 1
ATOM 757 C CA . PHE A 1 94 ? -8.467 -12.308 18.035 1.00 92.38 94 PHE A CA 1
ATOM 758 C C . PHE A 1 94 ? -7.156 -12.518 18.802 1.00 92.38 94 PHE A C 1
ATOM 760 O O . PHE A 1 94 ? -7.099 -13.366 19.688 1.00 92.38 94 PHE A O 1
ATOM 767 N N . MET A 1 95 ? -6.128 -11.707 18.530 1.00 93.62 95 MET A N 1
ATOM 768 C CA . MET A 1 95 ? -4.844 -11.771 19.239 1.00 93.62 95 MET A CA 1
ATOM 769 C C . MET A 1 95 ? -4.975 -11.445 20.733 1.00 93.62 95 MET A C 1
ATOM 771 O O . MET A 1 95 ? -4.272 -12.020 21.554 1.00 93.62 95 MET A O 1
ATOM 775 N N . GLU A 1 96 ? -5.893 -10.549 21.094 1.00 94.88 96 GLU A N 1
ATOM 776 C CA . GLU A 1 96 ? -6.234 -10.226 22.484 1.00 94.88 96 GLU A CA 1
ATOM 777 C C . GLU A 1 96 ? -7.146 -11.279 23.145 1.00 94.88 96 GLU A C 1
ATOM 779 O O . GLU A 1 96 ? -7.514 -11.121 24.308 1.00 94.88 96 GLU A O 1
ATOM 784 N N . GLY A 1 97 ? -7.559 -12.322 22.416 1.00 90.06 97 GLY A N 1
ATOM 785 C CA . GLY A 1 97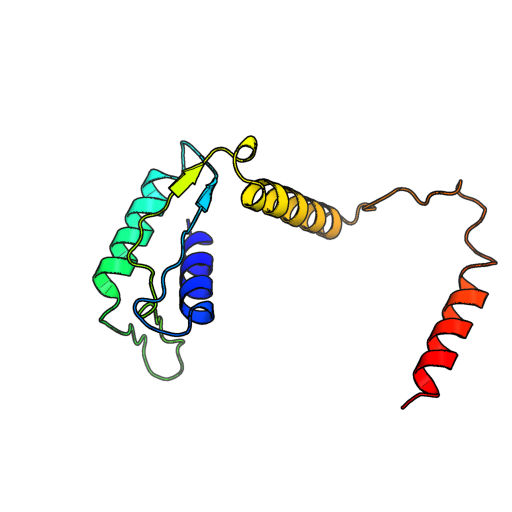 ? -8.389 -13.414 22.927 1.00 90.06 97 GLY A CA 1
ATOM 786 C C . GLY A 1 97 ? -9.808 -13.013 23.343 1.00 90.06 97 GLY A C 1
ATOM 787 O O . GLY A 1 97 ? -10.455 -13.761 24.069 1.00 90.06 97 GLY A O 1
ATOM 788 N N . LYS A 1 98 ? -10.316 -11.844 22.928 1.00 88.94 98 LYS A N 1
ATOM 789 C CA . LYS A 1 98 ? -11.662 -11.387 23.324 1.00 88.94 98 LYS A CA 1
ATOM 790 C C . LYS A 1 98 ? -12.704 -11.710 22.243 1.00 88.94 98 LYS A C 1
ATOM 792 O O . LYS A 1 98 ? -12.412 -11.628 21.054 1.00 88.94 98 LYS A O 1
ATOM 797 N N . GLU A 1 99 ? -13.945 -11.979 22.633 1.00 83.50 99 GLU A N 1
ATOM 798 C CA . GLU A 1 99 ? -15.009 -12.454 21.726 1.00 83.50 99 GLU A CA 1
ATOM 799 C C . GLU A 1 99 ? -15.394 -11.442 20.636 1.00 83.50 99 GLU A C 1
ATOM 801 O O . GLU A 1 99 ? -15.710 -10.299 20.950 1.00 83.50 99 GLU A O 1
ATOM 806 N N . LEU A 1 100 ? -15.417 -11.835 19.360 1.00 79.25 100 LEU A N 1
ATOM 807 C CA . LEU A 1 100 ? -15.778 -10.928 18.256 1.00 79.25 100 LEU A CA 1
ATOM 808 C C . LEU A 1 100 ? -17.235 -10.447 18.321 1.00 79.25 100 LEU A C 1
ATOM 810 O O . LEU A 1 100 ? -17.532 -9.323 17.927 1.00 79.25 100 LEU A O 1
ATOM 814 N N . THR A 1 101 ? -18.130 -11.281 18.848 1.00 73.12 101 THR A N 1
ATOM 815 C CA . THR A 1 101 ? -19.542 -10.966 19.078 1.00 73.12 101 THR A CA 1
ATOM 816 C C . THR A 1 101 ? -19.995 -11.628 20.373 1.00 73.12 101 THR A C 1
ATOM 818 O O . THR A 1 101 ? -19.492 -12.692 20.728 1.00 73.12 101 THR A O 1
ATOM 821 N N . ARG A 1 102 ? -20.949 -11.008 21.078 1.00 65.19 102 ARG A N 1
ATOM 822 C CA . ARG A 1 102 ? -21.698 -11.733 22.109 1.00 65.19 102 ARG A CA 1
ATOM 823 C C . ARG A 1 102 ? -22.620 -12.725 21.404 1.00 65.19 102 ARG A C 1
ATOM 825 O O . ARG A 1 102 ? -23.244 -12.329 20.414 1.00 65.19 102 ARG A O 1
ATOM 832 N N . PRO A 1 103 ? -22.748 -13.966 21.896 1.00 60.19 103 PRO A N 1
ATOM 833 C CA . PRO A 1 103 ? -23.729 -14.886 21.353 1.00 60.19 103 PRO A CA 1
ATOM 834 C C . PRO A 1 103 ? -25.126 -14.238 21.394 1.00 60.19 103 PRO A C 1
ATOM 836 O O . PRO A 1 103 ? -25.456 -13.564 22.373 1.00 60.19 103 PRO A O 1
ATOM 839 N N . PRO A 1 104 ? -25.959 -14.428 20.354 1.00 61.91 104 PRO A N 1
ATOM 840 C CA . PRO A 1 104 ? -27.292 -13.821 20.260 1.00 61.91 104 PRO A CA 1
ATOM 841 C C . PRO A 1 104 ? -28.275 -14.299 21.342 1.00 61.91 104 PRO A C 1
ATOM 843 O O . PRO A 1 104 ? -29.396 -13.804 21.415 1.00 61.91 104 PRO A O 1
ATOM 846 N N . TYR A 1 105 ? -27.861 -15.234 22.199 1.00 56.22 105 TYR A N 1
ATOM 847 C CA . TYR A 1 105 ? -28.665 -15.806 23.267 1.00 56.22 105 TYR A CA 1
ATOM 848 C C . TYR A 1 105 ? -27.981 -15.630 24.627 1.00 56.22 105 TYR A C 1
ATOM 850 O O . TYR A 1 105 ? -26.749 -15.670 24.703 1.00 56.22 105 TYR A O 1
ATOM 858 N N . PRO A 1 106 ? -28.760 -15.458 25.712 1.00 56.53 106 PRO A N 1
ATOM 859 C CA . PRO A 1 106 ? -28.219 -15.318 27.057 1.00 56.53 106 PRO A CA 1
ATOM 860 C C . PRO A 1 106 ? -27.375 -16.540 27.470 1.00 56.53 106 PRO A C 1
ATOM 862 O O . PRO A 1 106 ? -27.614 -17.654 26.984 1.00 56.53 106 PRO A O 1
ATOM 865 N N . PRO A 1 107 ? -26.402 -16.356 28.386 1.00 50.03 107 PRO A N 1
ATOM 866 C CA . PRO A 1 107 ? -25.579 -17.446 28.896 1.00 50.03 107 PRO A CA 1
ATOM 867 C C . PRO A 1 107 ? -26.484 -18.476 29.585 1.00 50.03 107 PRO A C 1
ATOM 869 O O . PRO A 1 107 ? -27.023 -18.219 30.657 1.00 50.03 107 PRO A O 1
ATOM 872 N N . GLY A 1 108 ? -26.709 -19.618 28.933 1.00 55.41 108 GLY A N 1
ATOM 873 C CA . GLY A 1 108 ? -27.599 -20.672 29.434 1.00 55.41 108 GLY A CA 1
ATOM 874 C C . GLY A 1 108 ? -28.206 -21.574 28.357 1.00 55.41 108 GLY A C 1
ATOM 875 O O . GLY A 1 108 ? -28.554 -22.710 28.653 1.00 55.41 108 GLY A O 1
ATOM 876 N N . LEU A 1 109 ? -28.275 -21.124 27.098 1.00 54.28 109 LEU A N 1
ATOM 877 C CA . LEU A 1 109 ? -28.864 -21.913 26.001 1.00 54.28 109 LEU A CA 1
ATOM 878 C C . LEU A 1 109 ? -27.860 -22.803 25.230 1.00 54.28 109 LEU A C 1
ATOM 880 O O . LEU A 1 109 ? -28.260 -23.544 24.339 1.00 54.28 109 LEU A O 1
ATOM 884 N N . HIS A 1 110 ? -26.557 -22.760 25.541 1.00 50.03 110 HIS A N 1
ATOM 885 C CA . HIS A 1 110 ? -25.522 -23.181 24.578 1.00 50.03 110 HIS A CA 1
ATOM 886 C C . HIS A 1 110 ? -24.898 -24.582 24.755 1.00 50.03 110 HIS A C 1
ATOM 888 O O . HIS A 1 110 ? -24.067 -24.960 23.935 1.00 50.03 110 HIS A O 1
ATOM 894 N N . GLN A 1 111 ? -25.237 -25.403 25.754 1.00 47.28 111 GLN A N 1
ATOM 895 C CA . GLN A 1 111 ? -24.549 -26.710 25.875 1.00 47.28 111 GLN A CA 1
ATOM 896 C C . GLN A 1 111 ? -25.285 -27.919 25.293 1.00 47.28 111 GLN A C 1
ATOM 898 O O . GLN A 1 111 ? -24.620 -28.888 24.929 1.00 47.28 111 GLN A O 1
ATOM 903 N N . SER A 1 112 ? -26.610 -27.881 25.132 1.00 46.97 112 SER A N 1
ATOM 904 C CA . SER A 1 112 ? -27.362 -29.049 24.650 1.00 46.97 112 SER A CA 1
ATOM 905 C C . SER A 1 112 ? -27.582 -29.077 23.133 1.00 46.97 112 SER A C 1
ATOM 907 O O . SER A 1 112 ? -27.496 -30.151 22.547 1.00 46.97 112 SER A O 1
ATOM 909 N N . GLN A 1 113 ? -27.809 -27.934 22.477 1.00 44.69 113 GLN A N 1
ATOM 910 C CA . GLN A 1 113 ? -28.219 -27.917 21.061 1.00 44.69 113 GLN A CA 1
ATOM 911 C C . GLN A 1 113 ? -27.041 -27.930 20.069 1.00 44.69 113 GLN A C 1
ATOM 913 O O . GLN A 1 113 ? -27.037 -28.713 19.123 1.00 44.69 113 GLN A O 1
ATOM 918 N N . TYR A 1 114 ? -25.961 -27.185 20.336 1.00 44.12 114 TYR A N 1
ATOM 919 C CA . TYR A 1 114 ? -24.808 -27.119 19.419 1.00 44.12 114 TYR A CA 1
ATOM 920 C C . TYR A 1 114 ? -24.049 -28.448 19.255 1.00 44.12 114 TYR A C 1
ATOM 922 O O . TYR A 1 114 ? -23.404 -28.672 18.229 1.00 44.12 114 TYR A O 1
ATOM 930 N N . ARG A 1 115 ? -24.128 -29.356 20.241 1.00 44.25 115 ARG A N 1
ATOM 931 C CA . ARG A 1 115 ? -23.499 -30.685 20.150 1.00 44.25 115 ARG A CA 1
ATOM 932 C C . ARG A 1 115 ? -24.246 -31.627 19.201 1.00 44.25 115 ARG A C 1
ATOM 934 O O . ARG A 1 115 ? -23.605 -32.502 18.626 1.00 44.25 115 ARG A O 1
ATOM 941 N N . GLN A 1 116 ? -25.555 -31.443 19.021 1.00 47.00 116 GLN A N 1
ATOM 942 C CA . GLN A 1 116 ? -26.357 -32.248 18.096 1.00 47.00 116 GLN A CA 1
ATOM 943 C C . GLN A 1 116 ? -26.238 -31.735 16.654 1.00 47.00 116 GLN A C 1
ATOM 945 O O . GLN A 1 116 ? -26.010 -32.530 15.741 1.00 47.00 116 GLN A O 1
ATOM 950 N N . ASP A 1 117 ? -26.256 -30.417 16.450 1.00 47.34 117 ASP A N 1
ATOM 951 C CA . ASP A 1 117 ? -26.239 -29.840 15.097 1.00 47.34 117 ASP A CA 1
ATOM 952 C C . ASP A 1 117 ? -24.846 -29.882 14.444 1.00 47.34 117 ASP A C 1
ATOM 954 O O . ASP A 1 117 ? -24.714 -30.158 13.248 1.00 47.34 117 ASP A O 1
ATOM 958 N N . GLY A 1 118 ? -23.779 -29.704 15.235 1.00 49.03 118 GLY A N 1
ATOM 959 C CA . GLY A 1 118 ? -22.397 -29.781 14.746 1.00 49.03 118 GLY A CA 1
ATOM 960 C C . GLY A 1 118 ? -21.962 -31.186 14.309 1.00 49.03 118 GLY A C 1
ATOM 961 O O . GLY A 1 118 ? -21.101 -31.322 13.441 1.00 49.03 118 GLY A O 1
ATOM 962 N N . GLN A 1 119 ? -22.570 -32.241 14.864 1.00 45.56 119 GLN A N 1
ATOM 963 C CA . GLN A 1 119 ? -22.316 -33.625 14.441 1.00 45.56 119 GLN A CA 1
ATOM 964 C C . GLN A 1 119 ? -23.097 -33.993 13.173 1.00 45.56 119 GLN A C 1
ATOM 966 O O . GLN A 1 119 ? -22.571 -34.712 12.323 1.00 45.56 119 GLN A O 1
ATOM 971 N N . CYS A 1 120 ? -24.312 -33.461 13.008 1.00 45.09 120 CYS A N 1
ATOM 972 C CA . CYS A 1 120 ? -25.152 -33.723 11.838 1.00 45.09 120 CYS A CA 1
ATOM 973 C C . CYS A 1 120 ? -24.557 -33.112 10.553 1.00 45.09 120 CYS A C 1
ATOM 975 O O . CYS A 1 120 ? -24.484 -33.772 9.514 1.00 45.09 120 CYS A O 1
ATOM 977 N N . LEU A 1 121 ? -24.032 -31.882 10.635 1.00 45.28 121 LEU A N 1
ATOM 978 C CA . LEU A 1 121 ? -23.432 -31.195 9.484 1.00 45.28 121 LEU A CA 1
ATOM 979 C C . LEU A 1 121 ? -22.120 -31.845 9.013 1.00 45.28 121 LEU A C 1
ATOM 981 O O . LEU A 1 121 ? -21.912 -32.000 7.810 1.00 45.28 121 LEU A O 1
ATOM 985 N N . LEU A 1 122 ? -21.261 -32.298 9.933 1.00 43.72 122 LEU A N 1
ATOM 986 C CA . LEU A 1 122 ? -20.011 -32.982 9.572 1.00 43.72 122 LEU A CA 1
ATOM 987 C C . LEU A 1 122 ? -20.257 -34.368 8.949 1.00 43.72 122 LEU A C 1
ATOM 989 O O . LEU A 1 122 ? -19.543 -34.758 8.025 1.00 43.72 122 LEU A O 1
ATOM 993 N N . GLN A 1 123 ? -21.291 -35.093 9.388 1.00 45.09 123 GLN A N 1
ATOM 994 C CA . GLN A 1 123 ? -21.654 -36.384 8.790 1.00 45.09 123 GLN A CA 1
ATOM 995 C C . GLN A 1 123 ? -22.270 -36.251 7.388 1.00 45.09 123 GLN A C 1
ATOM 997 O O . GLN A 1 123 ? -22.072 -37.139 6.558 1.00 45.09 123 GLN A O 1
ATOM 1002 N N . SER A 1 124 ? -22.976 -35.154 7.094 1.00 42.91 124 SER A N 1
ATOM 1003 C CA . SER A 1 124 ? -23.557 -34.923 5.763 1.00 42.91 124 SER A CA 1
ATOM 1004 C C . SER A 1 124 ? -22.500 -34.579 4.709 1.00 42.91 124 SER A C 1
ATOM 1006 O O . SER A 1 124 ? -22.623 -34.993 3.556 1.00 42.91 124 SER A O 1
ATOM 1008 N N . VAL A 1 125 ? -21.446 -33.850 5.088 1.00 46.47 125 VAL A N 1
ATOM 1009 C CA . VAL A 1 125 ? -20.367 -33.474 4.158 1.00 46.47 125 VAL A CA 1
ATOM 1010 C C . VAL A 1 125 ? -19.441 -34.662 3.876 1.00 46.47 125 VAL A C 1
ATOM 1012 O O . VAL A 1 125 ? -19.048 -34.871 2.733 1.00 46.47 125 VAL A O 1
ATOM 1015 N N . ALA A 1 126 ? -19.173 -35.511 4.873 1.00 43.31 126 ALA A N 1
ATOM 1016 C CA . ALA A 1 126 ? -18.316 -36.689 4.711 1.00 43.31 126 ALA A CA 1
ATOM 1017 C C . ALA A 1 126 ? -18.930 -37.827 3.865 1.00 43.31 126 ALA A C 1
ATOM 1019 O O . ALA A 1 126 ? -18.216 -38.747 3.489 1.00 43.31 126 ALA A O 1
ATOM 1020 N N . LYS A 1 127 ? -20.235 -37.784 3.560 1.00 46.06 127 LYS A N 1
ATOM 1021 C CA . LYS A 1 127 ? -20.914 -38.756 2.678 1.00 46.06 127 LYS A CA 1
ATOM 1022 C C . LYS A 1 127 ? -21.001 -38.324 1.209 1.00 46.06 127 LYS A C 1
ATOM 1024 O O . LYS A 1 127 ? -21.563 -39.064 0.407 1.00 46.06 127 LYS A O 1
ATOM 1029 N N . THR A 1 128 ? -20.483 -37.143 0.868 1.00 46.16 128 THR A N 1
ATOM 1030 C CA . THR A 1 128 ? -20.571 -36.566 -0.489 1.00 46.16 128 THR A CA 1
ATOM 1031 C C . THR A 1 128 ? -19.199 -36.475 -1.184 1.00 46.16 128 THR A C 1
ATOM 1033 O O . THR A 1 128 ? -19.061 -35.800 -2.200 1.00 46.16 128 THR A O 1
ATOM 1036 N N . ILE A 1 129 ? -18.183 -37.170 -0.662 1.00 41.97 129 ILE A N 1
ATOM 1037 C CA . ILE A 1 129 ? -16.889 -37.420 -1.324 1.00 41.97 129 ILE A CA 1
ATOM 1038 C C . ILE A 1 129 ? -16.727 -38.933 -1.430 1.00 41.97 129 ILE A C 1
ATOM 1040 O O . ILE A 1 129 ? -16.334 -39.401 -2.519 1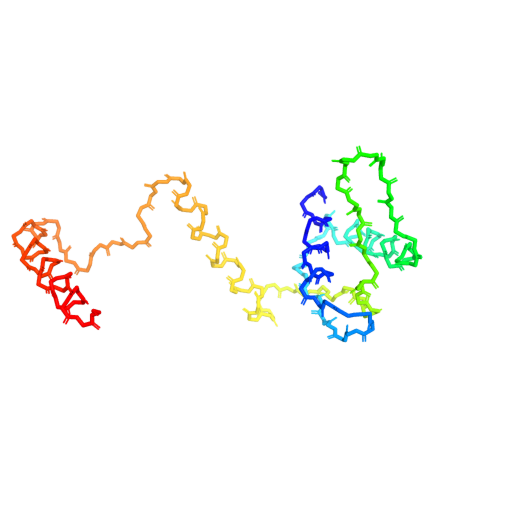.00 41.97 129 ILE A O 1
#

Solvent-accessible surface area (backbone atoms only — not comparable to full-atom values): 7932 Å² total; per-residue (Å²): 113,82,66,55,60,54,52,53,40,51,48,15,61,70,59,71,40,66,79,48,87,53,85,47,77,41,71,65,42,94,91,48,50,65,60,54,49,53,52,50,51,54,47,52,75,46,23,90,54,75,46,72,76,53,92,95,49,78,63,54,61,38,53,25,46,45,87,59,70,80,42,72,40,53,45,96,80,30,73,68,47,46,50,48,52,52,51,53,48,52,52,51,35,54,76,69,72,48,77,94,64,78,70,97,59,70,98,80,71,68,78,72,56,59,65,56,54,59,52,53,56,55,56,59,57,69,72,76,118

pLDDT: mean 79.89, std 17.39, range [41.97, 94.88]

Radius of gyration: 22.37 Å; Cα contacts (8 Å, |Δi|>4): 112; chains: 1; bounding box: 52×52×46 Å

Sequence (129 aa):
MVGFQFVLRGICSRLGAPNRKADIVVDQQSQFNTTQRELREFYYQIREMPWVHGPGLPVMDVTNMPAEPLVFQSGTKSAGLELVDIYLWIFKRFMEGKELTRPPYPPGLHQSQYRQDGQCLLQSVAKTI

Nearest PDB structures (foldseek):
  5cdh-assembly3_E  TM=3.527E-01  e=6.921E+00  Legionella pneumophila
  5a31-assembly1_N  TM=2.239E-01  e=5.652E+00  Homo sapiens

Secondary structure (DSSP, 8-state):
-HHHHHHHHHHHHHH-STT-----EEE--TTTHHHHHHHHHHHHHTTTS-B--STTSPPB--TT--SSPPEEE-GGG-HHHHHHHHHHHHH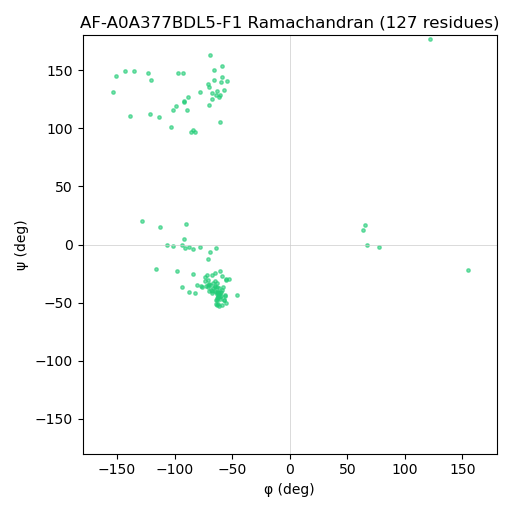HHHHTT--SS--SS-TTSTTTSHHHHHHHHHHHHTT--